Protein AF-A0A4R6PYX7-F1 (afdb_monomer_lite)

pLDDT: mean 83.44, std 16.66, range [39.28, 97.88]

Radius of gyration: 17.01 Å; chains: 1; bounding box: 34×43×55 Å

Sequence (157 aa):
MTEENDKILEQIQEWARALAPEQARFISELARFHPDIQQLVVQHYADFDELLPTLLMGDVSRWITEAVASNRLTPEQLNAFFAYLESEWGDGQNPVSDLLAVSFVENIYDEPAVVAFLGPRLDRYRRQYVGLEAVQPSDVRPAPPALLNLLKRFRRS

Foldseek 3Di:
DDPLLVVLVVVLVVQCVVDDVLLSVLLVVQLVLDVVLVVLQSVCCVVPVHRDLLVSLLVVQVVLLVCQVVVVDPPVSLLVNQVSLVVSCPLCADPSSVSCLNRHLVNCLPPVSSLVSHDPVSVVSSCCVVVVDPQDPSNPHDDPVVVVVVVVVVVVD

Structure (mmCIF, N/CA/C/O backbone):
data_AF-A0A4R6PYX7-F1
#
_entry.id   AF-A0A4R6PYX7-F1
#
loop_
_atom_site.group_PDB
_atom_site.id
_atom_site.type_symbol
_atom_site.label_atom_id
_atom_site.label_alt_id
_atom_site.label_comp_id
_atom_site.label_asym_id
_atom_site.label_entity_id
_atom_site.label_seq_id
_atom_site.pdbx_PDB_ins_code
_atom_site.Cartn_x
_atom_site.Cartn_y
_atom_site.Cartn_z
_atom_site.occupancy
_atom_site.B_iso_or_equiv
_atom_site.auth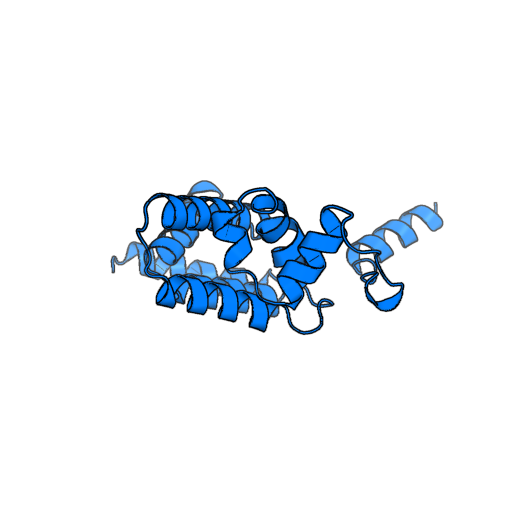_seq_id
_atom_site.auth_comp_id
_atom_site.auth_asym_id
_atom_site.auth_atom_id
_atom_site.pdbx_PDB_model_num
ATOM 1 N N . MET A 1 1 ? -11.539 -19.499 11.272 1.00 53.25 1 MET A N 1
ATOM 2 C CA . MET A 1 1 ? -10.964 -19.759 9.938 1.00 53.25 1 MET A CA 1
ATOM 3 C C . MET A 1 1 ? -11.828 -20.829 9.302 1.00 53.25 1 MET A C 1
ATOM 5 O O . MET A 1 1 ? -12.060 -21.838 9.958 1.00 53.25 1 MET A O 1
ATOM 9 N N . THR A 1 2 ? -12.448 -20.540 8.162 1.00 71.50 2 THR A N 1
ATOM 10 C CA . THR A 1 2 ? -13.346 -21.465 7.452 1.00 71.50 2 THR A CA 1
ATOM 11 C C . THR A 1 2 ? -12.539 -22.317 6.472 1.00 71.50 2 THR A C 1
ATOM 13 O O . THR A 1 2 ? -11.537 -21.852 5.941 1.00 71.50 2 THR A O 1
ATOM 16 N N . GLU A 1 3 ? -12.996 -23.539 6.199 1.00 69.75 3 GLU A N 1
ATOM 17 C CA . GLU A 1 3 ? -12.370 -24.477 5.245 1.00 69.75 3 GLU A CA 1
ATOM 18 C C . GLU A 1 3 ? -12.218 -23.880 3.827 1.00 69.75 3 GLU A C 1
ATOM 20 O O . GLU A 1 3 ? -11.338 -24.252 3.057 1.00 69.75 3 GLU A O 1
ATOM 25 N N . GLU A 1 4 ? -13.065 -22.909 3.490 1.00 65.12 4 GLU A N 1
ATOM 26 C CA . GLU A 1 4 ? -13.017 -22.133 2.250 1.00 65.12 4 GLU A CA 1
ATOM 27 C C . GLU A 1 4 ? -11.854 -21.128 2.221 1.00 65.12 4 GLU A C 1
ATOM 29 O O . GLU A 1 4 ? -11.172 -21.013 1.205 1.00 65.12 4 GLU A O 1
ATOM 34 N N . ASN A 1 5 ? -11.546 -20.478 3.351 1.00 62.09 5 ASN A N 1
ATOM 35 C CA . ASN A 1 5 ? -10.387 -19.587 3.448 1.00 62.09 5 ASN A CA 1
ATOM 36 C C . ASN A 1 5 ? -9.080 -20.368 3.285 1.00 62.09 5 ASN A C 1
ATOM 38 O O . ASN A 1 5 ? -8.143 -19.865 2.673 1.00 62.09 5 ASN A O 1
ATOM 42 N N . ASP A 1 6 ? -9.022 -21.599 3.794 1.00 67.12 6 ASP A N 1
ATOM 43 C CA . ASP A 1 6 ? -7.829 -22.441 3.688 1.00 67.12 6 ASP A CA 1
ATOM 44 C C . ASP A 1 6 ? -7.571 -22.866 2.231 1.00 67.12 6 ASP A C 1
ATOM 46 O O . ASP A 1 6 ? -6.437 -22.784 1.762 1.00 67.12 6 ASP A O 1
ATOM 50 N N . LYS A 1 7 ? -8.624 -23.198 1.469 1.00 68.00 7 LYS A N 1
ATOM 51 C CA . LYS A 1 7 ? -8.522 -23.492 0.025 1.00 68.00 7 LYS A CA 1
ATOM 52 C C . LYS A 1 7 ? -8.064 -22.287 -0.795 1.00 68.00 7 LYS A C 1
ATOM 54 O O . LYS A 1 7 ? -7.238 -22.436 -1.692 1.00 68.00 7 LYS A O 1
ATOM 59 N N . ILE A 1 8 ? -8.565 -21.094 -0.475 1.00 61.94 8 ILE A N 1
ATOM 60 C CA . ILE A 1 8 ? -8.144 -19.853 -1.142 1.00 61.94 8 ILE A CA 1
ATOM 61 C C . ILE A 1 8 ? -6.667 -19.564 -0.838 1.00 61.94 8 ILE A C 1
ATOM 63 O O . ILE A 1 8 ? -5.910 -19.191 -1.731 1.00 61.94 8 ILE A O 1
ATOM 67 N N . LEU A 1 9 ? -6.213 -19.804 0.395 1.00 64.06 9 LEU A N 1
ATOM 68 C CA . LEU A 1 9 ? -4.803 -19.654 0.764 1.00 64.06 9 LEU A CA 1
ATOM 69 C C . LEU A 1 9 ? -3.889 -20.670 0.062 1.00 64.06 9 LEU A C 1
ATOM 71 O O . LEU A 1 9 ? -2.769 -20.315 -0.306 1.00 64.06 9 LEU A O 1
ATOM 75 N N . GLU A 1 10 ? -4.347 -21.903 -0.163 1.00 65.88 10 GLU A N 1
ATOM 76 C CA . GLU A 1 10 ? -3.625 -22.892 -0.975 1.00 65.88 10 GLU A CA 1
ATOM 77 C C . GLU A 1 10 ? -3.527 -22.459 -2.445 1.00 65.88 10 GLU A C 1
ATOM 79 O O . GLU A 1 10 ? -2.444 -22.516 -3.030 1.00 65.88 10 GLU A O 1
ATOM 84 N N . GLN A 1 11 ? -4.609 -21.933 -3.026 1.00 61.72 11 GLN A N 1
ATOM 85 C CA . GLN A 1 11 ? -4.588 -21.383 -4.385 1.00 61.72 11 GLN A CA 1
ATOM 86 C C . GLN A 1 11 ? -3.622 -20.194 -4.491 1.00 61.72 11 GLN A C 1
ATOM 88 O O . GLN A 1 11 ? -2.780 -20.164 -5.389 1.00 61.72 11 GLN A O 1
ATOM 93 N N . ILE A 1 12 ? -3.628 -19.272 -3.523 1.00 60.34 12 ILE A N 1
ATOM 94 C CA . ILE A 1 12 ? -2.670 -18.153 -3.457 1.00 60.34 12 ILE A CA 1
ATOM 95 C C . ILE A 1 12 ? -1.210 -18.651 -3.498 1.00 60.34 12 ILE A C 1
ATOM 97 O O . ILE A 1 12 ? -0.364 -18.027 -4.143 1.00 60.34 12 ILE A O 1
ATOM 101 N N . GLN A 1 13 ? -0.896 -19.796 -2.877 1.00 58.38 13 GLN A N 1
ATOM 102 C CA . GLN A 1 13 ? 0.451 -20.387 -2.909 1.00 58.38 13 GLN A CA 1
ATOM 103 C C . GLN A 1 13 ? 0.835 -20.989 -4.269 1.00 58.38 13 GLN A C 1
ATOM 105 O O . GLN A 1 13 ? 2.017 -20.996 -4.625 1.00 58.38 13 GLN A O 1
ATOM 110 N N . GLU A 1 14 ? -0.121 -21.501 -5.042 1.00 59.91 14 GLU A N 1
ATOM 111 C CA . GLU A 1 14 ? 0.140 -21.965 -6.408 1.00 59.91 14 GLU A CA 1
ATOM 112 C C . GLU A 1 14 ? 0.374 -20.789 -7.362 1.00 59.91 14 GLU A C 1
ATOM 114 O O . GLU A 1 14 ? 1.286 -20.840 -8.189 1.00 59.91 14 GLU A O 1
ATOM 119 N N . TRP A 1 15 ? -0.367 -19.695 -7.181 1.00 59.91 15 TRP A N 1
ATOM 120 C CA . TRP A 1 15 ? -0.286 -18.482 -8.002 1.00 59.91 15 TRP A CA 1
ATOM 121 C C . TRP A 1 15 ? 0.901 -17.576 -7.678 1.00 59.91 15 TRP A C 1
ATOM 123 O O . TRP A 1 15 ? 1.450 -16.936 -8.575 1.00 59.91 15 TRP A O 1
ATOM 133 N N . ALA A 1 16 ? 1.394 -17.606 -6.440 1.00 54.31 16 ALA A N 1
ATOM 134 C CA . ALA A 1 16 ? 2.697 -17.060 -6.062 1.00 54.31 16 ALA A CA 1
ATOM 135 C C . ALA A 1 16 ? 3.836 -17.477 -7.020 1.00 54.31 16 ALA A C 1
ATOM 137 O O . ALA A 1 16 ? 4.839 -16.778 -7.138 1.00 54.31 16 ALA A O 1
ATOM 138 N N . ARG A 1 17 ? 3.682 -18.603 -7.730 1.00 55.03 17 ARG A N 1
ATOM 139 C CA . ARG A 1 17 ? 4.647 -19.098 -8.721 1.00 55.03 17 ARG A CA 1
ATOM 140 C C . ARG A 1 17 ? 4.599 -18.358 -10.066 1.00 55.03 17 ARG A C 1
ATOM 142 O O . ARG A 1 17 ? 5.567 -18.454 -10.814 1.00 55.03 17 ARG A O 1
ATOM 149 N N . ALA A 1 18 ? 3.496 -17.676 -10.390 1.00 60.44 18 ALA A N 1
ATOM 150 C CA . ALA A 1 18 ? 3.322 -16.885 -11.615 1.00 60.44 18 ALA A CA 1
ATOM 151 C C . ALA A 1 18 ? 3.778 -15.423 -11.449 1.00 60.44 18 ALA A C 1
ATOM 153 O O . ALA A 1 18 ? 4.154 -14.772 -12.425 1.00 60.44 18 ALA A O 1
ATOM 154 N N . LEU A 1 19 ? 3.778 -14.923 -10.212 1.00 63.53 19 LEU A N 1
ATOM 155 C CA . LEU A 1 19 ? 4.393 -13.649 -9.851 1.00 63.53 19 LEU A CA 1
ATOM 156 C C . LEU A 1 19 ? 5.921 -13.765 -9.816 1.00 63.53 19 LEU A C 1
ATOM 158 O O . LEU A 1 19 ? 6.484 -14.853 -9.673 1.00 63.53 19 LEU A O 1
ATOM 162 N N . ALA A 1 20 ? 6.605 -12.618 -9.867 1.00 73.69 20 ALA A N 1
ATOM 163 C CA . ALA A 1 20 ? 7.983 -12.574 -9.393 1.00 73.69 20 ALA A CA 1
ATOM 164 C C . ALA A 1 20 ? 8.006 -13.096 -7.936 1.00 73.69 20 ALA A C 1
ATOM 166 O O . ALA A 1 20 ? 7.164 -12.657 -7.141 1.00 73.69 20 ALA A O 1
ATOM 167 N N . PRO A 1 21 ? 8.918 -14.017 -7.561 1.00 81.56 21 PRO A N 1
ATOM 168 C CA . PRO A 1 21 ? 8.950 -14.615 -6.222 1.00 81.56 21 PRO A CA 1
ATOM 169 C C . PRO A 1 21 ? 8.913 -13.586 -5.083 1.00 81.56 21 PRO A C 1
ATOM 171 O O . PRO A 1 21 ? 8.329 -13.826 -4.026 1.00 81.56 21 PRO A O 1
ATOM 174 N N . GLU A 1 22 ? 9.495 -12.411 -5.311 1.00 86.31 22 GLU A N 1
ATOM 175 C CA . GLU A 1 22 ? 9.511 -11.290 -4.381 1.00 86.31 22 GLU A CA 1
ATOM 176 C C . GLU A 1 22 ? 8.115 -10.690 -4.157 1.00 86.31 22 GLU A C 1
ATOM 178 O O . GLU A 1 22 ? 7.750 -10.435 -3.012 1.00 86.31 22 GLU A O 1
ATOM 183 N N . GLN A 1 23 ? 7.313 -10.516 -5.216 1.00 87.38 23 GLN A N 1
ATOM 184 C CA . GLN A 1 23 ? 5.941 -9.992 -5.122 1.00 87.38 23 GLN A CA 1
ATOM 185 C C . GLN A 1 23 ? 5.004 -10.987 -4.442 1.00 87.38 23 GLN A C 1
ATOM 187 O O . GLN A 1 23 ? 4.188 -10.601 -3.609 1.00 87.38 23 GLN A O 1
ATOM 192 N N . ALA A 1 24 ? 5.154 -12.275 -4.745 1.00 86.81 24 ALA A N 1
ATOM 193 C CA . ALA A 1 24 ? 4.403 -13.327 -4.079 1.00 86.81 24 ALA A CA 1
ATOM 194 C C . ALA A 1 24 ? 4.674 -13.381 -2.569 1.00 86.81 24 ALA A C 1
ATOM 196 O O . ALA A 1 24 ? 3.738 -13.448 -1.764 1.00 86.81 24 ALA A O 1
ATOM 197 N N . ARG A 1 25 ? 5.958 -13.324 -2.182 1.00 90.69 25 ARG A N 1
ATOM 198 C CA . ARG A 1 25 ? 6.364 -13.238 -0.775 1.00 90.69 25 ARG A CA 1
ATOM 199 C C . ARG A 1 25 ? 5.773 -11.988 -0.131 1.00 90.69 25 ARG A C 1
ATOM 201 O O . ARG A 1 25 ? 5.172 -12.099 0.930 1.00 90.69 25 ARG A O 1
ATOM 208 N N . PHE A 1 26 ? 5.912 -10.836 -0.783 1.00 93.69 26 PHE A N 1
ATOM 209 C CA . PHE A 1 26 ? 5.390 -9.566 -0.290 1.00 93.69 26 PHE A CA 1
ATOM 210 C C . PHE A 1 26 ? 3.883 -9.632 -0.010 1.00 93.69 26 PHE A C 1
ATOM 212 O O . PHE A 1 26 ? 3.469 -9.341 1.105 1.00 93.69 26 PHE A O 1
ATOM 219 N N . ILE A 1 27 ? 3.063 -10.094 -0.960 1.00 92.12 27 ILE A N 1
ATOM 220 C CA . ILE A 1 27 ? 1.605 -10.171 -0.759 1.00 92.12 27 ILE A CA 1
ATOM 221 C C . ILE A 1 27 ? 1.242 -11.171 0.348 1.00 92.12 27 ILE A C 1
ATOM 223 O O . ILE A 1 27 ? 0.354 -10.903 1.157 1.00 92.12 27 ILE A O 1
ATOM 227 N N . SER A 1 28 ? 1.945 -12.303 0.425 1.00 90.00 28 SER A N 1
ATOM 228 C CA . SER A 1 28 ? 1.709 -13.306 1.472 1.00 90.00 28 SER A CA 1
ATOM 229 C C . SER A 1 28 ? 1.999 -12.761 2.873 1.00 90.00 28 SER A C 1
ATOM 231 O O . SER A 1 28 ? 1.242 -13.013 3.808 1.00 90.00 28 SER A O 1
ATOM 233 N N . GLU A 1 29 ? 3.090 -12.012 3.030 1.00 93.00 29 GLU A N 1
ATOM 234 C CA . GLU A 1 29 ? 3.452 -11.363 4.293 1.00 93.00 29 GLU A CA 1
ATOM 235 C C . GLU A 1 29 ? 2.522 -10.182 4.611 1.00 93.00 29 GLU A C 1
ATOM 237 O O . GLU A 1 29 ? 2.091 -10.027 5.753 1.00 93.00 29 GLU A O 1
ATOM 242 N N . LEU A 1 30 ? 2.111 -9.415 3.598 1.00 92.25 30 LEU A N 1
ATOM 243 C CA . LEU A 1 30 ? 1.125 -8.344 3.734 1.00 92.25 30 LEU A CA 1
ATOM 244 C C . LEU A 1 30 ? -0.222 -8.881 4.247 1.00 92.25 30 LEU A C 1
ATOM 246 O O . LEU A 1 30 ? -0.800 -8.313 5.170 1.00 92.25 30 LEU A O 1
ATOM 250 N N . ALA A 1 31 ? -0.687 -10.022 3.728 1.00 92.50 31 ALA A N 1
ATOM 251 C CA . ALA A 1 31 ? -1.900 -10.690 4.202 1.00 92.50 31 ALA A CA 1
ATOM 252 C C . ALA A 1 31 ? -1.805 -11.120 5.677 1.00 92.50 31 ALA A C 1
ATOM 254 O O . ALA A 1 31 ? -2.803 -11.116 6.391 1.00 92.50 31 ALA A O 1
ATOM 255 N N . ARG A 1 32 ? -0.606 -11.473 6.156 1.00 91.50 32 ARG A N 1
ATOM 256 C CA . ARG A 1 32 ? -0.366 -11.850 7.560 1.00 91.50 32 ARG A CA 1
ATOM 257 C C . ARG A 1 32 ? -0.300 -1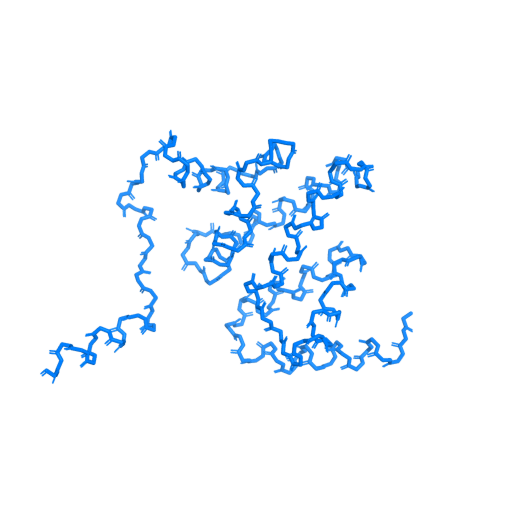0.652 8.502 1.00 91.50 32 ARG A C 1
ATOM 259 O O . ARG A 1 32 ? -0.366 -10.844 9.713 1.00 91.50 32 ARG A O 1
ATOM 266 N N . PHE A 1 33 ? -0.179 -9.439 7.968 1.00 89.00 33 PHE A N 1
ATOM 267 C CA . PHE A 1 33 ? -0.020 -8.234 8.770 1.00 89.00 33 PHE A CA 1
ATOM 268 C C . PHE A 1 33 ? -1.279 -7.901 9.588 1.00 89.00 33 PHE A C 1
ATOM 270 O O . PHE A 1 33 ? -1.180 -7.552 10.764 1.00 89.00 33 PHE A O 1
ATOM 277 N N . HIS A 1 34 ? -2.468 -8.007 8.982 1.00 91.62 34 HIS A N 1
ATOM 278 C CA . HIS A 1 34 ? -3.737 -7.691 9.643 1.00 91.62 34 HIS A CA 1
ATOM 279 C C . HIS A 1 34 ? -4.893 -8.545 9.088 1.00 91.62 34 HIS A C 1
ATOM 281 O O . HIS A 1 34 ? -4.965 -8.717 7.869 1.00 91.62 34 HIS A O 1
ATOM 287 N N . PRO A 1 35 ? -5.842 -9.017 9.926 1.00 92.88 35 PRO A N 1
ATOM 288 C CA . PRO A 1 35 ? -6.979 -9.828 9.474 1.00 92.88 35 PRO A CA 1
ATOM 289 C C . PRO A 1 35 ? -7.794 -9.192 8.342 1.00 92.88 35 PRO A C 1
ATOM 291 O O . PRO A 1 35 ? -8.153 -9.868 7.385 1.00 92.88 35 PRO A O 1
ATOM 294 N N . ASP A 1 36 ? -8.034 -7.882 8.407 1.00 93.94 36 ASP A N 1
ATOM 295 C CA . ASP A 1 36 ? -8.757 -7.179 7.340 1.00 93.94 36 ASP A CA 1
ATOM 296 C C . ASP A 1 36 ? -8.002 -7.214 6.003 1.00 93.94 36 ASP A C 1
ATOM 298 O O . ASP A 1 36 ? -8.628 -7.341 4.958 1.00 93.94 36 ASP A O 1
ATOM 302 N N . ILE A 1 37 ? -6.664 -7.157 6.014 1.00 94.50 37 ILE A N 1
ATOM 303 C CA . ILE A 1 37 ? -5.867 -7.278 4.785 1.00 94.50 37 ILE A CA 1
ATOM 304 C C . ILE A 1 37 ? -5.957 -8.705 4.247 1.00 94.50 37 ILE A C 1
ATOM 306 O O . ILE A 1 37 ? -6.129 -8.897 3.047 1.00 94.50 37 ILE A O 1
ATOM 310 N N . GLN A 1 38 ? -5.890 -9.710 5.123 1.00 94.38 38 GLN A N 1
ATOM 311 C CA . GLN A 1 38 ? -6.116 -11.098 4.724 1.00 94.38 38 GLN A CA 1
ATOM 312 C C . GLN A 1 38 ? -7.470 -11.252 4.022 1.00 94.38 38 GLN A C 1
ATOM 314 O O . GLN A 1 38 ? -7.557 -11.889 2.974 1.00 94.38 38 GLN A O 1
ATOM 319 N N . GLN A 1 39 ? -8.517 -10.640 4.578 1.00 94.19 39 GLN A N 1
ATOM 320 C CA . GLN A 1 39 ? -9.846 -10.660 3.985 1.00 94.19 39 GLN A CA 1
ATOM 321 C C . GLN A 1 39 ? -9.888 -9.932 2.636 1.00 94.19 39 GLN A C 1
ATOM 323 O O . GLN A 1 39 ? -10.504 -10.457 1.713 1.00 94.19 39 GLN A O 1
ATOM 328 N N . LEU A 1 40 ? -9.205 -8.791 2.492 1.00 94.62 40 LEU A N 1
ATOM 329 C CA . LEU A 1 40 ? -9.082 -8.099 1.205 1.00 94.62 40 LEU A CA 1
ATOM 330 C C . LEU A 1 40 ? -8.431 -8.989 0.148 1.00 94.62 40 LEU A C 1
ATOM 332 O O . LEU A 1 40 ? -8.943 -9.077 -0.957 1.00 94.62 40 LEU A O 1
ATOM 336 N N . VAL A 1 41 ? -7.350 -9.697 0.485 1.00 92.19 41 VAL A N 1
ATOM 337 C CA . VAL A 1 41 ? -6.675 -10.614 -0.449 1.00 92.19 41 VAL A CA 1
ATOM 338 C C . VAL A 1 41 ? -7.608 -11.744 -0.895 1.00 92.19 41 VAL A C 1
ATOM 340 O O . VAL A 1 41 ? -7.660 -12.069 -2.079 1.00 92.19 41 VAL A O 1
ATOM 343 N N . VAL A 1 42 ? -8.369 -12.321 0.039 1.00 91.69 42 VAL A N 1
ATOM 344 C CA . VAL A 1 42 ? -9.347 -13.381 -0.255 1.00 91.69 42 VAL A CA 1
ATOM 345 C C . VAL A 1 42 ? -10.474 -12.859 -1.150 1.00 91.69 42 VAL A C 1
ATOM 347 O O . VAL A 1 42 ? -10.792 -13.490 -2.155 1.00 91.69 42 VAL A O 1
ATOM 350 N N . GLN A 1 43 ? -11.061 -11.709 -0.813 1.00 92.69 43 GLN A N 1
ATOM 351 C CA . GLN A 1 43 ? -12.137 -11.094 -1.597 1.00 92.69 43 GLN A CA 1
ATOM 352 C C . GLN A 1 43 ? -11.665 -10.714 -2.997 1.00 92.69 43 GLN A C 1
ATOM 354 O O . GLN A 1 43 ? -12.321 -11.050 -3.974 1.00 92.69 43 GLN A O 1
ATOM 359 N N . HIS A 1 44 ? -10.486 -10.103 -3.095 1.00 91.06 44 HIS A N 1
ATOM 360 C CA . HIS A 1 44 ? -9.871 -9.744 -4.362 1.00 91.06 44 HIS A CA 1
ATOM 361 C C . HIS A 1 44 ? -9.734 -10.961 -5.281 1.00 91.06 44 HIS A C 1
ATOM 363 O O . HIS A 1 44 ? -10.115 -10.915 -6.446 1.00 91.06 44 HIS A O 1
ATOM 369 N N . TYR A 1 45 ? -9.240 -12.079 -4.747 1.00 87.25 45 TYR A N 1
ATOM 370 C CA . TYR A 1 45 ? -9.138 -13.308 -5.523 1.00 87.25 45 TYR A CA 1
ATOM 371 C C . TYR A 1 45 ? -10.511 -13.827 -5.969 1.00 87.25 45 TYR A C 1
ATOM 373 O O . TYR A 1 45 ? -10.678 -14.193 -7.127 1.00 87.25 45 TYR A O 1
ATOM 381 N N . ALA A 1 46 ? -11.506 -13.821 -5.079 1.00 87.88 46 ALA A N 1
ATOM 382 C CA . ALA A 1 46 ? -12.859 -14.261 -5.413 1.00 87.88 46 ALA A CA 1
ATOM 383 C C . ALA A 1 46 ? -13.519 -13.397 -6.507 1.00 87.88 46 ALA A C 1
ATOM 385 O O . ALA A 1 46 ? -14.256 -13.926 -7.337 1.00 87.88 46 ALA A O 1
ATOM 386 N N . ASP A 1 47 ? -13.242 -12.090 -6.523 1.00 88.62 47 ASP A N 1
ATOM 387 C CA . ASP A 1 47 ? -13.832 -11.143 -7.473 1.00 88.62 47 ASP A CA 1
ATOM 388 C C . ASP A 1 47 ? -13.205 -11.230 -8.873 1.00 88.62 47 ASP A C 1
ATOM 390 O O . ASP A 1 47 ? -13.899 -11.038 -9.876 1.00 88.62 47 ASP A O 1
ATOM 394 N N . PHE A 1 48 ? -11.902 -11.511 -8.955 1.00 83.38 48 PHE A N 1
ATOM 395 C CA . PHE A 1 48 ? -11.154 -11.500 -10.217 1.00 83.38 48 PHE A CA 1
ATOM 396 C C . PHE A 1 48 ? -10.776 -12.893 -10.740 1.00 83.38 48 PHE A C 1
ATOM 398 O O . PHE A 1 48 ? -10.304 -12.988 -11.871 1.00 83.38 48 PHE A O 1
ATOM 405 N N . ASP A 1 49 ? -10.969 -13.954 -9.945 1.00 82.88 49 ASP A N 1
ATOM 406 C CA . ASP A 1 49 ? -10.469 -15.325 -10.190 1.00 82.88 49 ASP A CA 1
ATOM 407 C C . ASP A 1 49 ? -8.934 -15.388 -10.390 1.00 82.88 49 ASP A C 1
ATOM 409 O O . ASP A 1 49 ? -8.356 -16.381 -10.834 1.00 82.88 49 ASP A O 1
ATOM 413 N N . GLU A 1 50 ? -8.250 -14.294 -10.050 1.00 79.94 50 GLU A N 1
ATOM 414 C CA . GLU A 1 50 ? -6.816 -14.078 -10.170 1.00 79.94 50 GLU A CA 1
ATOM 415 C C . GLU A 1 50 ? -6.382 -13.039 -9.127 1.00 79.94 50 GLU A C 1
ATOM 417 O O . GLU A 1 50 ? -7.130 -12.137 -8.749 1.00 79.94 50 GLU A O 1
ATOM 422 N N . LEU A 1 51 ? -5.142 -13.146 -8.654 1.00 82.75 51 LEU A N 1
ATOM 423 C CA . LEU A 1 51 ? -4.542 -12.132 -7.799 1.00 82.75 51 LEU A CA 1
ATOM 424 C C . LEU A 1 51 ? -3.874 -11.065 -8.671 1.00 82.75 51 LEU A C 1
ATOM 426 O O . LEU A 1 51 ? -2.823 -11.330 -9.251 1.00 82.75 51 LEU A O 1
ATOM 430 N N . LEU A 1 52 ? -4.444 -9.859 -8.733 1.00 88.06 52 LEU A N 1
ATOM 431 C CA . LEU A 1 52 ? -3.918 -8.747 -9.529 1.00 88.06 52 LEU A CA 1
ATOM 432 C C . LEU A 1 52 ? -3.204 -7.740 -8.607 1.00 88.06 52 LEU A C 1
ATOM 434 O O . LEU A 1 52 ? -3.859 -6.857 -8.051 1.00 88.06 52 LEU A O 1
ATOM 438 N N . PRO A 1 53 ? -1.862 -7.808 -8.434 1.00 88.88 53 PRO A N 1
ATOM 439 C CA . PRO A 1 53 ? -1.165 -7.084 -7.365 1.00 88.88 53 PRO A CA 1
ATOM 440 C C . PRO A 1 53 ? -1.392 -5.576 -7.388 1.00 88.88 53 PRO A C 1
ATOM 442 O O . PRO A 1 53 ? -1.595 -4.963 -6.347 1.00 88.88 53 PRO A O 1
ATOM 445 N N . THR A 1 54 ? -1.384 -4.971 -8.576 1.00 87.94 54 THR A N 1
ATOM 446 C CA . THR A 1 54 ? -1.623 -3.533 -8.744 1.00 87.94 54 THR A CA 1
ATOM 447 C C . THR A 1 54 ? -3.011 -3.122 -8.260 1.00 87.94 54 THR A C 1
ATOM 449 O O . THR A 1 54 ? -3.143 -2.104 -7.586 1.00 87.94 54 THR A O 1
ATOM 452 N N . LEU A 1 55 ? -4.040 -3.918 -8.561 1.00 91.06 55 LEU A N 1
ATOM 453 C CA . LEU A 1 55 ? -5.403 -3.631 -8.119 1.00 91.06 55 LEU A CA 1
ATOM 454 C C . LEU A 1 55 ? -5.559 -3.895 -6.617 1.00 91.06 55 LEU A C 1
ATOM 456 O O . LEU A 1 55 ? -6.109 -3.053 -5.913 1.00 91.06 55 LEU A O 1
ATOM 460 N N . LEU A 1 56 ? -4.986 -4.995 -6.119 1.00 94.31 56 LEU A N 1
ATOM 461 C CA . LEU A 1 56 ? -4.961 -5.313 -4.692 1.00 94.31 56 LEU A CA 1
ATOM 462 C C . LEU A 1 56 ? -4.302 -4.195 -3.877 1.00 94.31 56 LEU A C 1
ATOM 464 O O . LEU A 1 56 ? -4.802 -3.820 -2.821 1.00 94.31 56 LEU A O 1
ATOM 468 N N . MET A 1 57 ? -3.189 -3.632 -4.348 1.00 95.00 57 MET A N 1
ATOM 469 C CA . MET A 1 57 ? -2.552 -2.519 -3.644 1.00 95.00 57 MET A CA 1
ATOM 470 C C . MET A 1 57 ? -3.429 -1.264 -3.630 1.00 95.00 57 MET A C 1
ATOM 472 O O . MET A 1 57 ? -3.406 -0.539 -2.640 1.00 95.00 57 MET A O 1
ATOM 476 N N . GLY A 1 58 ? -4.269 -1.056 -4.649 1.00 93.75 58 GLY A N 1
ATOM 477 C CA . GLY A 1 58 ? -5.329 -0.048 -4.610 1.00 93.75 58 GLY A CA 1
ATOM 478 C C . GLY A 1 58 ? -6.366 -0.318 -3.511 1.00 93.75 58 GLY A C 1
ATOM 479 O O . GLY A 1 58 ? -6.770 0.607 -2.805 1.00 93.75 58 GLY A O 1
ATOM 480 N N . ASP A 1 59 ? -6.758 -1.579 -3.303 1.00 95.62 59 ASP A N 1
ATOM 481 C CA . ASP A 1 59 ? -7.636 -1.976 -2.190 1.00 95.62 59 ASP A CA 1
ATOM 482 C C . ASP A 1 59 ? -6.982 -1.705 -0.832 1.00 95.62 59 ASP A C 1
ATOM 484 O O . ASP A 1 59 ? -7.605 -1.124 0.059 1.00 95.62 59 ASP A O 1
ATOM 488 N N . VAL A 1 60 ? -5.699 -2.047 -0.696 1.00 97.25 60 VAL A N 1
ATOM 489 C CA . VAL A 1 60 ? -4.906 -1.794 0.514 1.00 97.25 60 VAL A CA 1
ATOM 490 C C . VAL A 1 60 ? -4.756 -0.292 0.780 1.00 97.25 60 VAL A C 1
ATOM 492 O O . VAL A 1 60 ? -4.916 0.132 1.926 1.00 97.25 60 VAL A O 1
ATOM 495 N N . SER A 1 61 ? -4.508 0.528 -0.248 1.00 97.50 61 SER A N 1
ATOM 496 C CA . SER A 1 61 ? -4.466 1.993 -0.136 1.00 97.50 61 SER A CA 1
ATOM 497 C C . SER A 1 61 ? -5.790 2.562 0.372 1.00 97.50 61 SER A C 1
ATOM 499 O O . SER A 1 61 ? -5.801 3.369 1.298 1.00 97.50 61 SER A O 1
ATOM 501 N N . ARG A 1 62 ? -6.925 2.110 -0.172 1.00 96.94 62 ARG A N 1
ATOM 502 C CA . ARG A 1 62 ? -8.246 2.550 0.304 1.00 96.94 62 ARG A CA 1
ATOM 503 C C . ARG A 1 62 ? -8.489 2.141 1.752 1.00 96.94 62 ARG A C 1
ATOM 505 O O . ARG A 1 62 ? -8.918 2.961 2.562 1.00 96.94 62 ARG A O 1
ATOM 512 N N . TRP A 1 63 ? -8.161 0.897 2.090 1.00 97.25 63 TRP A N 1
ATOM 513 C CA . TRP A 1 63 ? -8.310 0.373 3.443 1.00 97.25 63 TRP A CA 1
ATOM 514 C C . TRP A 1 63 ? -7.476 1.142 4.472 1.00 97.25 63 TRP A C 1
ATOM 516 O O . TRP A 1 63 ? -7.994 1.445 5.551 1.00 97.25 63 TRP A O 1
ATOM 526 N N . ILE A 1 64 ? -6.217 1.482 4.165 1.00 97.81 64 ILE A N 1
ATOM 527 C CA . ILE A 1 64 ? -5.363 2.218 5.107 1.00 97.81 64 ILE A CA 1
ATOM 528 C C . ILE A 1 64 ? -5.842 3.662 5.274 1.00 97.81 64 ILE A C 1
ATOM 530 O O . ILE A 1 64 ? -5.889 4.151 6.402 1.00 97.81 64 ILE A O 1
ATOM 534 N N . THR A 1 65 ? -6.283 4.320 4.197 1.00 97.69 65 THR A N 1
ATOM 535 C CA . THR A 1 65 ? -6.867 5.666 4.267 1.00 97.69 65 THR A CA 1
ATOM 536 C C . THR A 1 65 ? -8.106 5.679 5.157 1.00 97.69 65 THR A C 1
ATOM 538 O O . T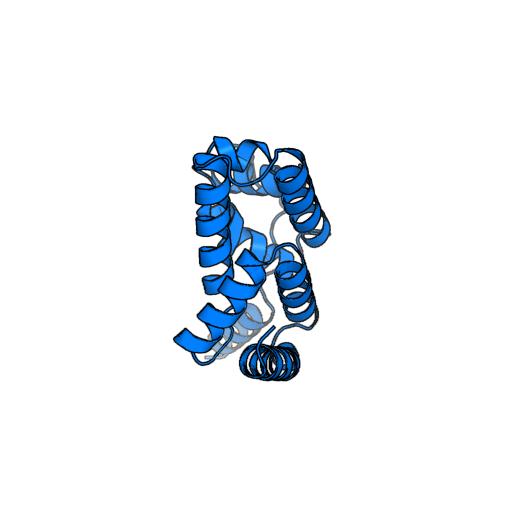HR A 1 65 ? -8.213 6.507 6.063 1.00 97.69 65 THR A O 1
ATOM 541 N N . GLU A 1 66 ? -9.005 4.707 4.989 1.00 97.44 66 GLU A N 1
ATOM 542 C CA . GLU A 1 66 ? -10.178 4.563 5.853 1.00 97.44 66 GLU A CA 1
ATOM 543 C C . GLU A 1 66 ? -9.790 4.233 7.303 1.00 97.44 66 GLU A C 1
ATOM 545 O O . GLU A 1 66 ? -10.366 4.783 8.244 1.00 97.44 66 GLU A O 1
ATOM 550 N N . ALA A 1 67 ? -8.797 3.360 7.511 1.00 96.69 67 ALA A N 1
ATOM 551 C CA . ALA A 1 67 ? -8.311 3.009 8.844 1.00 96.69 67 ALA A CA 1
ATOM 552 C C . ALA A 1 67 ? -7.780 4.227 9.612 1.00 96.69 67 ALA A C 1
ATOM 554 O O . ALA A 1 67 ? -8.074 4.371 10.801 1.00 96.69 67 ALA A O 1
ATOM 555 N N . VAL A 1 68 ? -7.036 5.101 8.928 1.00 97.25 68 VAL A N 1
ATOM 556 C CA . VAL A 1 68 ? -6.520 6.355 9.486 1.00 97.25 68 VAL A CA 1
ATOM 557 C C . VAL A 1 68 ? -7.667 7.326 9.764 1.00 97.25 68 VAL A C 1
ATOM 559 O O . VAL A 1 68 ? -7.780 7.826 10.880 1.00 97.25 68 VAL A O 1
ATOM 562 N N . ALA A 1 69 ? -8.563 7.551 8.798 1.00 96.88 69 ALA A N 1
ATOM 563 C CA . ALA A 1 69 ? -9.674 8.495 8.946 1.00 96.88 69 ALA A CA 1
ATOM 564 C C . ALA A 1 69 ? -10.636 8.127 10.092 1.00 96.88 69 ALA A C 1
ATOM 566 O O . ALA A 1 69 ? -11.177 9.005 10.765 1.00 96.88 69 ALA A O 1
ATOM 567 N N . SER A 1 70 ? -10.835 6.829 10.332 1.00 96.88 70 SER A N 1
ATOM 568 C CA . SER A 1 70 ? -11.721 6.305 11.379 1.00 96.88 70 SER A CA 1
ATOM 569 C C . SER A 1 70 ? -11.030 6.041 12.723 1.00 96.88 70 SER A C 1
ATOM 571 O O . SER A 1 70 ? -11.705 5.647 13.673 1.00 96.88 70 SER A O 1
ATOM 573 N N . ASN A 1 71 ? -9.709 6.246 12.830 1.00 95.56 71 ASN A N 1
ATOM 574 C CA . ASN A 1 71 ? -8.890 5.818 13.976 1.00 95.56 71 ASN A CA 1
ATOM 575 C C . ASN A 1 71 ? -9.083 4.331 14.339 1.00 95.56 71 ASN A C 1
ATOM 577 O O . ASN A 1 71 ? -9.052 3.954 15.512 1.00 95.56 71 ASN A O 1
ATOM 581 N N . ARG A 1 72 ? -9.312 3.475 13.336 1.00 96.06 72 ARG A N 1
ATOM 582 C CA . ARG A 1 72 ? -9.520 2.030 13.528 1.00 96.06 72 ARG A CA 1
ATOM 583 C C . ARG A 1 72 ? -8.237 1.304 13.934 1.00 96.06 72 ARG A C 1
ATOM 585 O O . ARG A 1 72 ? -8.308 0.298 14.632 1.00 96.06 72 ARG A O 1
ATOM 592 N N . LEU A 1 73 ? -7.086 1.806 13.492 1.00 95.69 73 LEU A N 1
ATOM 593 C CA . LEU A 1 73 ? -5.766 1.300 13.865 1.00 95.69 73 LEU A CA 1
ATOM 594 C C . LEU A 1 73 ? -5.078 2.278 14.814 1.00 95.69 73 LEU A C 1
ATOM 596 O O . LEU A 1 73 ? -5.201 3.494 14.657 1.00 95.69 73 LEU A O 1
ATOM 600 N N . THR A 1 74 ? -4.323 1.755 15.780 1.00 96.06 74 THR A N 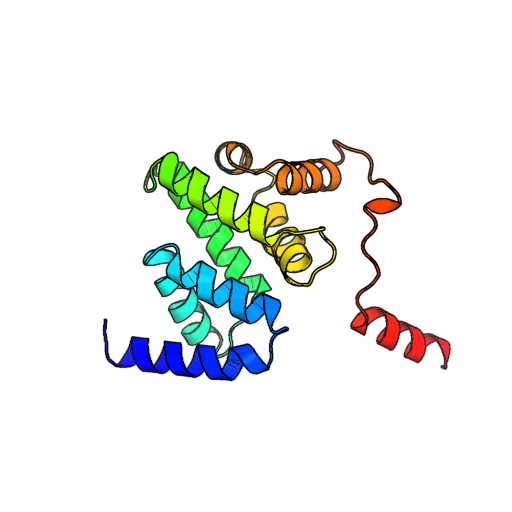1
ATOM 601 C CA . THR A 1 74 ? -3.502 2.601 16.653 1.00 96.06 74 THR A CA 1
ATOM 602 C C . THR A 1 74 ? -2.299 3.168 15.889 1.00 96.06 74 THR A C 1
ATOM 604 O O . THR A 1 74 ? -1.854 2.570 14.901 1.00 96.06 74 THR A O 1
ATOM 607 N N . PRO A 1 75 ? -1.702 4.284 16.350 1.00 95.62 75 PRO A N 1
ATOM 608 C CA . PRO A 1 75 ? -0.466 4.803 15.768 1.00 95.62 75 PRO A CA 1
ATOM 609 C C . PRO A 1 75 ? 0.657 3.761 15.702 1.00 95.62 75 PRO A C 1
ATOM 611 O O . PRO A 1 75 ? 1.424 3.749 14.746 1.00 95.62 75 PRO A O 1
ATOM 614 N N . GLU A 1 76 ? 0.758 2.856 16.675 1.00 96.38 76 GLU A N 1
ATOM 615 C CA . GLU A 1 76 ? 1.752 1.777 16.684 1.00 96.38 76 GLU A CA 1
ATOM 616 C C . GLU A 1 76 ? 1.509 0.766 15.558 1.00 96.38 76 GLU A C 1
ATOM 618 O O . GLU A 1 76 ? 2.459 0.359 14.892 1.00 96.38 76 GLU A O 1
ATOM 623 N N . GLN A 1 77 ? 0.249 0.393 15.308 1.00 96.06 77 GLN A N 1
ATOM 624 C CA . GLN A 1 77 ? -0.111 -0.504 14.206 1.00 96.06 77 GLN A CA 1
ATOM 625 C C . GLN A 1 77 ? 0.163 0.144 12.846 1.00 96.06 77 GLN A C 1
ATOM 627 O O . GLN A 1 77 ? 0.711 -0.506 11.956 1.00 96.06 77 GLN A O 1
ATOM 632 N N . LEU A 1 78 ? -0.160 1.433 12.701 1.00 97.00 78 LEU A N 1
ATOM 633 C CA . LEU A 1 78 ? 0.143 2.208 11.497 1.00 97.00 78 LEU A CA 1
ATOM 634 C C . LEU A 1 78 ? 1.657 2.294 11.275 1.00 97.00 78 LEU A C 1
ATOM 636 O O . LEU A 1 78 ? 2.146 1.937 10.208 1.00 97.00 78 LEU A O 1
ATOM 640 N N . ASN A 1 79 ? 2.42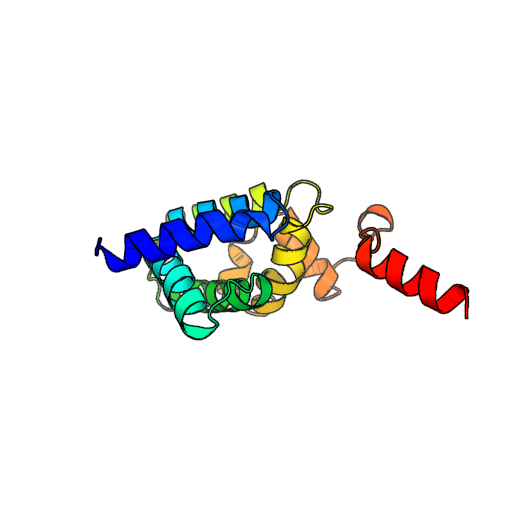3 2.667 12.300 1.00 97.06 79 ASN A N 1
ATOM 641 C CA . ASN A 1 79 ? 3.881 2.722 12.211 1.00 97.06 79 ASN A CA 1
ATOM 642 C C . ASN A 1 79 ? 4.488 1.363 11.837 1.00 97.06 79 ASN A C 1
ATOM 644 O O . ASN A 1 79 ? 5.390 1.314 11.006 1.00 97.06 79 ASN A O 1
ATOM 648 N N . ALA A 1 80 ? 3.989 0.259 12.398 1.00 97.00 80 ALA A N 1
ATOM 649 C CA . ALA A 1 80 ? 4.447 -1.081 12.035 1.00 97.00 80 ALA A CA 1
ATOM 650 C C . ALA A 1 80 ? 4.139 -1.423 10.567 1.00 97.00 80 ALA A C 1
ATOM 652 O O . ALA A 1 80 ? 4.986 -1.997 9.882 1.00 97.00 80 ALA A O 1
ATOM 653 N N . PHE A 1 81 ? 2.963 -1.030 10.071 1.00 97.31 81 PHE A N 1
ATOM 654 C CA . PHE A 1 81 ? 2.554 -1.252 8.684 1.00 97.31 81 PHE A CA 1
ATOM 655 C C . PHE A 1 81 ? 3.468 -0.500 7.719 1.00 97.31 81 PHE A C 1
ATOM 657 O O . PHE A 1 81 ? 4.066 -1.093 6.822 1.00 97.31 81 PHE A O 1
ATOM 664 N N . PHE A 1 82 ? 3.645 0.801 7.941 1.00 97.88 82 PHE A N 1
ATOM 665 C CA . PHE A 1 82 ? 4.487 1.623 7.079 1.00 97.88 82 PHE A CA 1
ATOM 666 C C . PHE A 1 82 ? 5.972 1.275 7.200 1.00 97.88 82 PHE A C 1
ATOM 668 O O . PHE A 1 82 ? 6.679 1.317 6.196 1.00 97.88 82 PHE A O 1
ATOM 675 N N . ALA A 1 83 ? 6.448 0.856 8.377 1.00 97.38 83 ALA A N 1
ATOM 676 C CA . ALA A 1 83 ? 7.807 0.341 8.538 1.00 97.38 83 ALA A CA 1
ATOM 677 C C . ALA A 1 83 ? 8.032 -0.949 7.736 1.00 97.38 83 ALA A C 1
ATOM 679 O O . ALA A 1 83 ? 9.104 -1.129 7.154 1.00 97.38 83 ALA A O 1
ATOM 680 N N . TYR A 1 84 ? 7.026 -1.825 7.666 1.00 97.38 84 TYR A N 1
ATOM 681 C CA . TYR A 1 84 ? 7.080 -3.012 6.823 1.00 97.38 84 TYR A CA 1
ATOM 682 C C . TYR A 1 84 ? 7.179 -2.631 5.339 1.00 97.38 84 TYR A C 1
ATOM 684 O O . TYR A 1 84 ? 8.134 -3.045 4.682 1.00 97.38 84 TYR A O 1
ATOM 692 N N . LEU A 1 85 ? 6.293 -1.763 4.833 1.00 97.75 85 LEU A N 1
ATOM 693 C CA . LEU A 1 85 ? 6.352 -1.293 3.439 1.00 97.75 85 LEU A CA 1
ATOM 694 C C . LEU A 1 85 ? 7.688 -0.613 3.108 1.00 97.75 85 LEU A C 1
ATOM 696 O O . LEU A 1 85 ? 8.285 -0.860 2.062 1.00 97.75 85 LEU A O 1
ATOM 700 N N . GLU A 1 86 ? 8.184 0.219 4.023 1.00 97.50 86 GLU A N 1
ATOM 701 C CA . GLU A 1 86 ? 9.485 0.869 3.905 1.00 97.50 86 GLU A CA 1
ATOM 702 C C . GLU A 1 86 ? 10.613 -0.172 3.842 1.00 97.50 86 GLU A C 1
ATOM 704 O O . GLU A 1 86 ? 11.533 -0.027 3.042 1.00 97.50 86 GLU A O 1
ATOM 709 N N . SER A 1 87 ? 10.569 -1.243 4.640 1.00 96.75 87 SER A N 1
ATOM 710 C CA . SER A 1 87 ? 11.572 -2.315 4.576 1.00 96.75 87 SER A CA 1
ATOM 711 C C . SER A 1 87 ? 11.552 -3.057 3.234 1.00 96.75 87 SER A C 1
ATOM 713 O O . SER A 1 87 ? 12.614 -3.271 2.645 1.00 96.75 87 SER A O 1
ATOM 715 N N . GLU A 1 88 ? 10.358 -3.344 2.713 1.00 96.50 88 GLU A N 1
ATOM 716 C CA . GLU A 1 88 ? 10.127 -4.057 1.453 1.00 96.50 88 GLU A CA 1
ATOM 717 C C . GLU A 1 88 ? 10.495 -3.221 0.221 1.00 96.50 88 GLU A C 1
ATOM 719 O O . GLU A 1 88 ? 10.872 -3.768 -0.816 1.00 96.50 88 GLU A O 1
ATOM 724 N N . TRP A 1 89 ? 10.502 -1.891 0.345 1.00 95.12 89 TRP A N 1
ATOM 725 C CA . TRP A 1 89 ? 11.031 -1.007 -0.692 1.00 95.12 89 TRP A CA 1
ATOM 726 C C . TRP A 1 89 ? 12.484 -1.338 -1.072 1.00 95.12 89 TRP A C 1
ATOM 728 O O . TRP A 1 89 ? 12.858 -1.183 -2.233 1.00 95.12 89 TRP A O 1
ATOM 738 N N . GLY A 1 90 ? 13.318 -1.796 -0.130 1.00 90.62 90 GLY A N 1
ATOM 739 C CA . GLY A 1 90 ? 14.705 -2.178 -0.417 1.00 90.62 90 GLY A CA 1
ATOM 740 C C . GLY A 1 90 ? 15.537 -1.045 -1.043 1.00 90.62 90 GLY A C 1
ATOM 741 O O . GLY A 1 90 ? 15.548 0.087 -0.554 1.00 90.62 90 GLY A O 1
ATOM 742 N N . ASP A 1 91 ? 16.251 -1.341 -2.123 1.00 86.69 91 ASP A N 1
ATOM 743 C CA . ASP A 1 91 ? 17.048 -0.371 -2.888 1.00 86.69 91 ASP A CA 1
ATOM 744 C C . ASP A 1 91 ? 16.233 0.443 -3.914 1.00 86.69 91 ASP A C 1
ATOM 746 O O . ASP A 1 91 ? 16.785 1.318 -4.580 1.00 86.69 91 ASP A O 1
ATOM 750 N N . GLY A 1 92 ? 14.925 0.192 -4.034 1.00 86.56 92 GLY A N 1
ATOM 751 C CA . GLY A 1 92 ? 14.060 0.861 -5.006 1.00 86.56 92 GLY A CA 1
ATOM 752 C C . GLY A 1 92 ? 14.151 0.312 -6.435 1.00 86.56 92 GLY A C 1
ATOM 753 O O . GLY A 1 92 ? 13.556 0.908 -7.332 1.00 86.56 92 GLY A O 1
ATOM 754 N N . GLN A 1 93 ? 14.890 -0.781 -6.669 1.00 85.25 93 GLN A N 1
ATOM 755 C CA . GLN A 1 93 ? 15.104 -1.365 -8.002 1.00 85.25 93 GLN A CA 1
ATOM 756 C C . GLN A 1 93 ? 14.470 -2.752 -8.176 1.00 85.25 93 GLN A C 1
ATOM 758 O O . GLN A 1 93 ? 14.737 -3.434 -9.168 1.00 85.25 93 GLN A O 1
ATOM 763 N N . ASN A 1 94 ? 13.635 -3.181 -7.228 1.00 87.88 94 ASN A N 1
ATOM 764 C CA . ASN A 1 94 ? 13.000 -4.494 -7.257 1.00 87.88 94 ASN A CA 1
ATOM 765 C C . ASN A 1 94 ? 11.500 -4.411 -7.626 1.00 87.88 94 ASN A C 1
ATOM 767 O O . ASN A 1 94 ? 10.881 -3.350 -7.500 1.00 87.88 94 ASN A O 1
ATOM 771 N N . PRO A 1 95 ? 10.880 -5.532 -8.049 1.00 88.00 95 PRO A N 1
ATOM 772 C CA . PRO A 1 95 ? 9.471 -5.554 -8.454 1.00 88.00 95 PRO A CA 1
ATOM 773 C C . PRO A 1 95 ? 8.470 -5.147 -7.360 1.00 88.00 95 PRO A C 1
ATOM 775 O O . PRO A 1 95 ? 7.342 -4.766 -7.677 1.00 88.00 95 PRO A O 1
ATOM 778 N N . VAL A 1 96 ? 8.844 -5.246 -6.080 1.00 93.50 96 VAL A N 1
ATOM 779 C CA . VAL A 1 96 ? 8.008 -4.795 -4.957 1.00 93.50 96 VAL A CA 1
ATOM 780 C C . VAL A 1 96 ? 8.074 -3.274 -4.829 1.00 93.50 96 VAL A C 1
ATOM 782 O O . VAL A 1 96 ? 7.036 -2.646 -4.646 1.00 93.50 96 VAL A O 1
ATOM 785 N N . SER A 1 97 ? 9.242 -2.653 -5.023 1.00 93.19 97 SER A N 1
ATOM 786 C CA . SER A 1 97 ? 9.367 -1.188 -5.085 1.00 93.19 97 SER A CA 1
ATOM 787 C C . SER A 1 97 ? 8.511 -0.586 -6.202 1.00 93.19 97 SER A C 1
ATOM 789 O O . SER A 1 97 ? 7.870 0.442 -5.996 1.00 93.19 97 SER A O 1
ATOM 791 N N . ASP A 1 98 ? 8.467 -1.228 -7.374 1.00 89.56 98 ASP A N 1
ATOM 792 C CA . ASP A 1 98 ? 7.614 -0.797 -8.490 1.00 89.56 98 ASP A CA 1
ATOM 793 C C . ASP A 1 98 ? 6.130 -0.858 -8.135 1.00 89.56 98 ASP A C 1
ATOM 795 O O . ASP A 1 98 ? 5.388 0.098 -8.377 1.00 89.56 98 ASP A O 1
ATOM 799 N N . LEU A 1 99 ? 5.722 -1.949 -7.490 1.00 91.06 99 LEU A N 1
ATOM 800 C CA . LEU A 1 99 ? 4.361 -2.129 -7.014 1.00 91.06 99 LEU A CA 1
ATOM 801 C C . LEU A 1 99 ? 3.990 -1.083 -5.947 1.00 91.06 99 LEU A C 1
ATOM 803 O O . LEU A 1 99 ? 2.958 -0.426 -6.066 1.00 91.06 99 LEU A O 1
ATOM 807 N N . LEU A 1 100 ? 4.844 -0.872 -4.942 1.00 95.50 100 LEU A N 1
ATOM 808 C CA . LEU A 1 100 ? 4.637 0.128 -3.888 1.00 95.50 100 LEU A CA 1
ATOM 809 C C . LEU A 1 100 ? 4.579 1.551 -4.447 1.00 95.50 100 LEU A C 1
ATOM 811 O O . LEU A 1 100 ? 3.746 2.348 -4.028 1.00 95.50 100 LEU A O 1
ATOM 815 N N . ALA A 1 101 ? 5.444 1.876 -5.402 1.00 92.25 101 ALA A N 1
ATOM 816 C CA . ALA A 1 101 ? 5.476 3.185 -6.029 1.00 92.25 101 ALA A CA 1
ATOM 817 C C . ALA A 1 101 ? 4.158 3.504 -6.744 1.00 92.25 101 ALA A C 1
ATOM 819 O O . ALA A 1 101 ? 3.449 4.425 -6.346 1.00 92.25 101 ALA A O 1
ATOM 820 N N . VAL A 1 102 ? 3.827 2.700 -7.756 1.00 88.38 102 VAL A N 1
ATOM 821 C CA . VAL A 1 102 ? 2.742 2.997 -8.702 1.00 88.38 102 VAL A CA 1
ATOM 822 C C . VAL A 1 102 ? 1.375 2.643 -8.131 1.00 88.38 102 VAL A C 1
ATOM 824 O O . VAL A 1 102 ? 0.371 3.248 -8.480 1.00 88.38 102 VAL A O 1
ATOM 827 N N . SER A 1 103 ? 1.315 1.634 -7.263 1.00 90.12 103 SER A N 1
ATOM 828 C CA . SER A 1 103 ? 0.038 1.060 -6.824 1.00 90.12 103 SER A CA 1
ATOM 829 C C . SER A 1 103 ? -0.286 1.343 -5.361 1.00 90.12 103 SER A C 1
ATOM 831 O O . SER A 1 103 ? -1.392 1.032 -4.931 1.00 90.12 103 SER A O 1
ATOM 833 N N . PHE A 1 104 ? 0.631 1.947 -4.598 1.00 96.31 104 PHE A N 1
ATOM 834 C CA . PHE A 1 104 ? 0.364 2.354 -3.219 1.00 96.31 104 PHE A CA 1
ATOM 835 C C . PHE A 1 104 ? 0.621 3.842 -2.985 1.00 96.31 104 PHE A C 1
ATOM 837 O O . PHE A 1 104 ? -0.319 4.567 -2.673 1.00 96.31 104 PHE A O 1
ATOM 844 N N . VAL A 1 105 ? 1.857 4.323 -3.170 1.00 95.88 105 VAL A N 1
ATOM 845 C CA . VAL A 1 105 ? 2.226 5.722 -2.878 1.00 95.88 105 VAL A CA 1
ATOM 846 C C . VAL A 1 105 ? 1.460 6.703 -3.766 1.00 95.88 105 VAL A C 1
ATOM 848 O O . VAL A 1 105 ? 0.934 7.697 -3.270 1.00 95.88 105 VAL A O 1
ATOM 851 N N . GLU A 1 106 ? 1.335 6.407 -5.059 1.00 93.44 106 GLU A N 1
ATOM 852 C CA . GLU A 1 106 ? 0.549 7.215 -6.004 1.00 93.44 106 GLU A CA 1
ATOM 853 C C . GLU A 1 106 ? -0.963 7.192 -5.737 1.00 93.44 106 GLU A C 1
ATOM 855 O O . GLU A 1 106 ? -1.677 8.044 -6.253 1.00 93.44 106 GLU A O 1
ATOM 860 N N . ASN A 1 107 ? -1.459 6.271 -4.907 1.00 93.88 107 ASN A N 1
ATOM 861 C CA . ASN A 1 107 ? -2.864 6.229 -4.495 1.00 93.88 107 ASN A CA 1
ATOM 862 C C . ASN A 1 107 ? -3.136 6.979 -3.180 1.00 93.88 107 ASN A C 1
ATOM 864 O O . ASN A 1 107 ? -4.294 7.110 -2.800 1.00 93.88 107 ASN A O 1
ATOM 868 N N . ILE A 1 108 ? -2.098 7.434 -2.466 1.00 96.25 108 ILE A N 1
ATOM 869 C CA . ILE A 1 108 ? -2.237 8.109 -1.160 1.00 96.25 108 ILE A CA 1
ATOM 870 C C . ILE A 1 108 ? -1.534 9.473 -1.104 1.00 96.25 108 ILE A C 1
ATOM 872 O O . ILE A 1 108 ? -1.451 10.074 -0.036 1.00 96.25 108 ILE A O 1
ATOM 876 N N . TYR A 1 109 ? -0.947 9.951 -2.207 1.00 93.56 109 TYR A N 1
ATOM 877 C CA . TYR A 1 109 ? -0.042 11.112 -2.191 1.00 93.56 109 TYR A CA 1
ATOM 878 C C . TYR A 1 109 ? -0.701 12.412 -1.706 1.00 93.56 109 TYR A C 1
ATOM 880 O O . TYR A 1 109 ? 0.009 13.312 -1.245 1.00 93.56 109 TYR A O 1
ATOM 888 N N . ASP A 1 110 ? -2.022 12.514 -1.839 1.00 92.56 110 ASP A N 1
ATOM 889 C CA . ASP A 1 110 ? -2.870 13.639 -1.454 1.00 92.56 110 ASP A CA 1
ATOM 890 C C . ASP A 1 110 ? -3.619 13.416 -0.130 1.00 92.56 110 ASP A C 1
ATOM 892 O O . ASP A 1 110 ? -4.389 14.281 0.281 1.00 92.56 110 ASP A O 1
ATOM 896 N N . GLU A 1 111 ? -3.324 12.326 0.585 1.00 96.50 111 GLU A N 1
ATOM 897 C CA . GLU A 1 111 ? -3.892 11.998 1.895 1.00 96.50 111 GLU A CA 1
ATOM 898 C C . GLU A 1 111 ? -2.909 12.364 3.025 1.00 96.50 111 GLU A C 1
ATOM 900 O O . GLU A 1 111 ? -2.127 11.521 3.480 1.00 96.50 111 GLU A O 1
ATOM 905 N N . PRO A 1 112 ? -2.899 13.615 3.534 1.00 95.69 112 PRO A N 1
ATOM 906 C CA . PRO A 1 112 ? -1.847 14.100 4.432 1.00 95.69 112 PRO A CA 1
ATOM 907 C C . PRO A 1 112 ? -1.753 13.314 5.744 1.00 95.69 112 PRO A C 1
ATOM 909 O O . PRO A 1 112 ? -0.657 13.132 6.274 1.00 95.69 112 PRO A O 1
ATOM 912 N N . ALA A 1 113 ? -2.885 12.825 6.259 1.00 96.44 113 ALA A N 1
ATOM 913 C CA . ALA A 1 113 ? -2.921 12.017 7.475 1.00 96.44 113 ALA A CA 1
ATOM 914 C C . ALA A 1 113 ? -2.248 10.648 7.286 1.00 96.44 113 ALA A C 1
ATOM 916 O O . ALA A 1 113 ? -1.638 10.133 8.217 1.00 96.44 113 ALA A O 1
ATOM 917 N N . VAL A 1 114 ? -2.326 10.080 6.080 1.00 97.12 114 VAL A N 1
ATOM 918 C CA . VAL A 1 114 ? -1.702 8.799 5.724 1.00 97.12 114 VAL A CA 1
ATOM 919 C C . VAL A 1 114 ? -0.224 9.012 5.395 1.00 97.12 114 VAL A C 1
ATOM 921 O O . VAL A 1 114 ? 0.640 8.301 5.904 1.00 97.12 114 VAL A O 1
ATOM 924 N N . VAL A 1 115 ? 0.082 10.047 4.605 1.00 97.00 115 VAL A N 1
ATOM 925 C CA . VAL A 1 115 ? 1.448 10.418 4.201 1.00 97.00 115 VAL A CA 1
ATOM 926 C C . VAL A 1 115 ? 2.359 10.678 5.401 1.00 97.00 115 VAL A C 1
ATOM 928 O O . VAL A 1 115 ? 3.552 10.391 5.329 1.00 97.00 115 VAL A O 1
ATOM 931 N N . ALA A 1 116 ? 1.812 11.162 6.519 1.00 97.19 116 ALA A N 1
ATOM 932 C CA . ALA A 1 116 ? 2.560 11.392 7.754 1.00 97.19 116 ALA A CA 1
ATOM 933 C C . ALA A 1 116 ? 3.242 10.132 8.326 1.00 97.19 116 ALA A C 1
ATOM 935 O O . ALA A 1 116 ? 4.182 10.264 9.109 1.00 97.19 116 ALA A O 1
ATOM 936 N N . PHE A 1 117 ? 2.796 8.933 7.939 1.00 97.88 117 PHE A N 1
ATOM 937 C CA . PHE A 1 117 ? 3.387 7.666 8.372 1.00 97.88 117 PHE A CA 1
ATOM 938 C C . PHE A 1 117 ? 4.430 7.103 7.402 1.00 97.88 117 PHE A C 1
ATOM 940 O O . PHE A 1 117 ? 5.075 6.105 7.724 1.00 97.88 117 PHE A O 1
ATOM 947 N N . LEU A 1 118 ? 4.611 7.702 6.219 1.00 97.56 118 LEU A N 1
ATOM 948 C CA . LEU A 1 118 ? 5.581 7.199 5.252 1.00 97.56 118 LEU A CA 1
ATOM 949 C C . LEU A 1 118 ? 6.998 7.211 5.831 1.00 97.56 118 LEU A C 1
ATOM 951 O O . LEU A 1 118 ? 7.460 8.195 6.411 1.00 97.56 118 LEU A O 1
ATOM 955 N N . GLY A 1 119 ? 7.711 6.110 5.604 1.00 96.94 119 GLY A N 1
ATOM 956 C CA . GLY A 1 119 ? 9.144 6.048 5.837 1.00 96.94 119 GLY A CA 1
ATOM 957 C C . GLY A 1 119 ? 9.927 6.945 4.867 1.00 96.94 119 GLY A C 1
ATOM 958 O O . GLY A 1 119 ? 9.385 7.452 3.879 1.00 96.94 119 GLY A O 1
ATOM 959 N N . PRO A 1 120 ? 11.226 7.165 5.129 1.00 96.62 120 PRO A N 1
ATOM 960 C CA . PRO A 1 120 ? 12.027 8.137 4.392 1.00 96.62 120 PRO A CA 1
ATOM 961 C C . PRO A 1 120 ? 12.183 7.815 2.900 1.00 96.62 120 PRO A C 1
ATOM 963 O O . PRO A 1 120 ? 12.235 8.747 2.094 1.00 96.62 120 PRO A O 1
ATOM 966 N N . ARG A 1 121 ? 12.264 6.537 2.496 1.00 95.62 121 ARG A N 1
ATOM 967 C CA . ARG A 1 121 ? 12.393 6.173 1.073 1.00 95.62 121 ARG A CA 1
ATOM 968 C C . ARG A 1 121 ? 11.070 6.359 0.344 1.00 95.62 121 ARG A C 1
ATOM 970 O O . ARG A 1 121 ? 11.060 6.957 -0.733 1.00 95.62 121 ARG A O 1
ATOM 977 N N . LEU A 1 122 ? 9.968 5.920 0.950 1.00 96.06 122 LEU A N 1
ATOM 978 C CA . LEU A 1 122 ? 8.635 6.096 0.377 1.00 96.06 122 LEU A CA 1
ATOM 979 C C . LEU A 1 122 ? 8.237 7.578 0.283 1.00 96.06 122 LEU A C 1
ATOM 981 O O . LEU A 1 122 ? 7.748 8.006 -0.764 1.00 96.06 122 LEU A O 1
ATOM 985 N N . ASP A 1 123 ? 8.502 8.393 1.312 1.00 96.38 123 ASP A N 1
ATOM 986 C CA . ASP A 1 123 ? 8.239 9.838 1.242 1.00 96.38 123 ASP A CA 1
ATOM 987 C C . ASP A 1 123 ? 9.150 10.537 0.225 1.00 96.38 123 ASP A C 1
ATOM 989 O O . ASP A 1 123 ? 8.693 11.418 -0.502 1.00 96.38 123 ASP A O 1
ATOM 993 N N . ARG A 1 124 ? 10.420 10.128 0.096 1.00 94.25 124 ARG A N 1
ATOM 994 C CA . ARG A 1 124 ? 11.290 10.654 -0.966 1.00 94.25 124 ARG A CA 1
ATOM 995 C C . ARG A 1 124 ? 10.701 10.384 -2.350 1.00 94.25 124 ARG A C 1
ATOM 997 O O . ARG A 1 124 ? 10.618 11.319 -3.144 1.00 94.25 124 ARG A O 1
ATOM 1004 N N . TYR A 1 125 ? 10.236 9.161 -2.619 1.00 93.38 125 TYR A N 1
ATOM 1005 C CA . TYR A 1 125 ? 9.554 8.856 -3.880 1.00 93.38 125 TYR A CA 1
ATOM 1006 C C . TYR A 1 125 ? 8.302 9.719 -4.071 1.00 93.38 125 TYR A C 1
ATOM 1008 O O . TYR A 1 125 ? 8.144 10.340 -5.120 1.00 93.38 125 TYR A O 1
ATOM 1016 N N . ARG A 1 126 ? 7.449 9.840 -3.046 1.00 95.06 126 ARG A N 1
ATOM 1017 C CA . ARG A 1 126 ? 6.263 10.706 -3.096 1.00 95.06 126 ARG A CA 1
ATOM 1018 C C . ARG A 1 126 ? 6.633 12.149 -3.445 1.00 95.06 126 ARG A C 1
ATOM 1020 O O . ARG A 1 126 ? 6.008 12.740 -4.319 1.00 95.06 126 ARG A O 1
ATOM 1027 N N . ARG A 1 127 ? 7.652 12.725 -2.794 1.00 93.69 127 ARG A N 1
ATOM 1028 C CA . ARG A 1 127 ? 8.125 14.098 -3.059 1.00 93.69 127 ARG A CA 1
ATOM 1029 C C . ARG A 1 127 ? 8.639 14.260 -4.486 1.00 93.69 127 ARG A C 1
ATOM 1031 O O . ARG A 1 127 ? 8.386 15.302 -5.083 1.00 93.69 127 ARG A O 1
ATOM 1038 N N . GLN A 1 128 ? 9.294 13.249 -5.049 1.00 90.75 128 GLN A N 1
ATOM 1039 C CA . GLN A 1 128 ? 9.673 13.238 -6.465 1.00 90.75 128 GLN A CA 1
ATOM 1040 C C . GLN A 1 128 ? 8.446 13.183 -7.383 1.00 90.75 128 GLN A C 1
ATOM 1042 O O . GLN A 1 128 ? 8.348 13.976 -8.316 1.00 90.75 128 GLN A O 1
ATOM 1047 N N . TYR A 1 129 ? 7.485 12.310 -7.076 1.00 88.44 129 TYR A N 1
ATOM 1048 C CA . TYR A 1 129 ? 6.243 12.152 -7.833 1.00 88.44 129 TYR A CA 1
ATOM 1049 C C . TYR A 1 129 ? 5.421 13.450 -7.893 1.00 88.44 129 TYR A C 1
ATOM 1051 O O . TYR A 1 129 ? 4.983 13.854 -8.967 1.00 88.44 129 TYR A O 1
ATOM 1059 N N . VAL A 1 130 ? 5.285 14.166 -6.770 1.00 91.50 130 VAL A N 1
ATOM 1060 C CA . VAL A 1 130 ? 4.558 15.450 -6.721 1.00 91.50 130 VAL A CA 1
ATOM 1061 C C . VAL A 1 130 ? 5.404 16.667 -7.134 1.00 91.50 130 VAL A C 1
ATOM 1063 O O . VAL A 1 130 ? 4.953 17.804 -7.004 1.00 91.50 130 VAL A O 1
ATOM 1066 N N . GLY A 1 131 ? 6.641 16.463 -7.600 1.00 88.44 131 GLY A N 1
ATOM 1067 C CA . GLY A 1 131 ? 7.526 17.537 -8.070 1.00 88.44 131 GLY A CA 1
ATOM 1068 C C . GLY A 1 131 ? 8.127 18.430 -6.975 1.00 88.44 131 GLY A C 1
ATOM 1069 O O . GLY A 1 131 ? 8.627 19.513 -7.276 1.00 88.44 131 GLY A O 1
ATOM 1070 N N . LEU A 1 132 ? 8.100 17.998 -5.710 1.00 86.12 132 LEU A N 1
ATOM 1071 C CA . LEU A 1 132 ? 8.735 18.687 -4.576 1.00 86.12 132 LEU A CA 1
ATOM 1072 C C . LEU A 1 132 ? 10.235 18.371 -4.438 1.00 86.12 132 LEU A C 1
ATOM 1074 O O . LEU A 1 132 ? 10.952 19.095 -3.749 1.00 86.12 132 LEU A O 1
ATOM 1078 N N . GLU A 1 133 ? 10.720 17.301 -5.068 1.00 88.69 133 GLU A N 1
ATOM 1079 C CA . GLU A 1 133 ? 12.140 16.938 -5.131 1.00 88.69 133 GLU A CA 1
ATOM 1080 C C . GLU A 1 133 ? 12.531 16.593 -6.575 1.00 88.69 133 GLU A C 1
ATOM 1082 O O . GLU A 1 133 ? 11.782 15.930 -7.290 1.00 88.69 133 GLU A O 1
ATOM 1087 N N . ALA A 1 134 ? 13.712 17.034 -7.015 1.00 79.38 134 ALA A N 1
ATOM 1088 C CA . ALA A 1 134 ? 14.234 16.669 -8.328 1.00 79.38 134 ALA A CA 1
ATOM 1089 C C . ALA A 1 134 ? 14.644 15.186 -8.364 1.00 79.38 134 ALA A C 1
ATOM 1091 O O . ALA A 1 134 ? 15.315 14.697 -7.454 1.00 79.38 134 ALA A O 1
ATOM 1092 N N . VAL A 1 135 ? 14.287 14.489 -9.444 1.00 78.06 135 VAL A N 1
ATOM 1093 C CA . VAL A 1 135 ? 14.717 13.106 -9.695 1.00 78.06 135 VAL A CA 1
ATOM 1094 C C . VAL A 1 135 ? 16.203 13.108 -10.052 1.00 78.06 135 VAL A C 1
ATOM 1096 O O . VAL A 1 135 ? 16.603 13.734 -11.038 1.00 78.06 135 VAL A O 1
ATOM 1099 N N . GLN A 1 136 ? 17.035 12.419 -9.268 1.00 76.44 136 GLN A N 1
ATOM 1100 C CA . GLN A 1 136 ? 18.448 12.256 -9.607 1.00 76.44 136 GLN A CA 1
ATOM 1101 C C . GLN A 1 136 ? 18.615 11.162 -10.671 1.00 76.44 136 GLN A C 1
ATOM 1103 O O . GLN A 1 136 ? 17.829 10.217 -10.707 1.00 76.44 136 GLN A O 1
ATOM 1108 N N . PRO A 1 137 ? 19.672 11.201 -11.503 1.00 70.75 137 PRO A N 1
ATOM 1109 C CA . PRO A 1 137 ? 19.954 10.134 -12.467 1.00 70.75 137 PRO A CA 1
ATOM 1110 C C . PRO A 1 137 ? 20.075 8.740 -11.830 1.00 70.75 137 PRO A C 1
ATOM 1112 O O . PRO A 1 137 ? 19.744 7.748 -12.469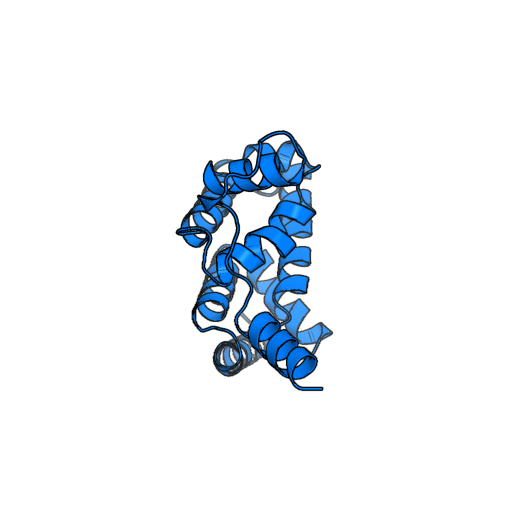 1.00 70.75 137 PRO A O 1
ATOM 1115 N N . SER A 1 138 ? 20.518 8.665 -10.570 1.00 67.69 138 SER A N 1
ATOM 1116 C CA . SER A 1 138 ? 20.567 7.430 -9.773 1.00 67.69 138 SER A CA 1
ATOM 1117 C C . SER A 1 138 ? 19.191 6.893 -9.374 1.00 67.69 138 SER A C 1
ATOM 1119 O O . SER A 1 138 ? 19.076 5.718 -9.043 1.00 67.69 138 SER A O 1
ATOM 1121 N N . ASP A 1 139 ? 18.169 7.749 -9.383 1.00 66.19 139 ASP A N 1
ATOM 1122 C CA . ASP A 1 139 ? 16.793 7.409 -9.016 1.00 66.19 139 ASP A CA 1
ATOM 1123 C C . ASP A 1 139 ? 15.976 6.964 -10.244 1.00 66.19 139 ASP A C 1
ATOM 1125 O O . ASP A 1 139 ? 14.864 6.451 -10.107 1.00 66.19 139 ASP A O 1
ATOM 1129 N N . VAL A 1 140 ? 16.517 7.146 -11.457 1.00 66.88 140 VAL A N 1
ATOM 1130 C CA . VAL A 1 140 ? 15.887 6.680 -12.694 1.00 66.88 140 VAL A CA 1
ATOM 1131 C C . VAL A 1 140 ? 15.939 5.159 -12.712 1.00 66.88 140 VAL A C 1
ATOM 1133 O O . VAL A 1 140 ? 16.995 4.555 -12.913 1.00 66.88 140 VAL A O 1
ATOM 1136 N N . ARG A 1 141 ? 14.779 4.534 -12.504 1.00 62.75 141 ARG A N 1
ATOM 1137 C CA . ARG A 1 141 ? 14.675 3.077 -12.518 1.00 62.75 141 ARG A CA 1
ATOM 1138 C C . ARG A 1 141 ? 14.997 2.539 -13.912 1.00 62.75 141 ARG A C 1
ATOM 1140 O O . ARG A 1 141 ? 14.536 3.101 -14.912 1.00 62.75 141 ARG A O 1
ATOM 1147 N N . PRO A 1 142 ? 15.783 1.455 -14.005 1.00 59.59 142 PRO A N 1
ATOM 1148 C CA . PRO A 1 142 ? 16.028 0.806 -15.280 1.00 59.59 142 PRO A CA 1
ATOM 1149 C C . PRO A 1 142 ? 14.697 0.338 -15.874 1.00 59.59 142 PRO A C 1
ATOM 1151 O O . PRO A 1 142 ? 13.843 -0.196 -15.171 1.00 59.59 142 PRO A O 1
ATOM 1154 N N . ALA A 1 143 ? 14.515 0.544 -17.180 1.00 52.62 143 ALA A N 1
ATOM 1155 C CA . ALA A 1 143 ? 13.303 0.103 -17.858 1.00 52.62 143 ALA A CA 1
ATOM 1156 C C . ALA A 1 143 ? 13.091 -1.407 -17.626 1.00 52.62 143 ALA A C 1
ATOM 1158 O O . ALA A 1 143 ? 14.047 -2.175 -17.808 1.00 52.62 143 ALA A O 1
ATOM 1159 N N . PRO A 1 144 ? 11.866 -1.852 -17.285 1.00 49.81 144 PRO A N 1
ATOM 1160 C CA . PRO A 1 144 ? 11.591 -3.260 -17.053 1.00 49.81 144 PRO A CA 1
ATOM 1161 C C . PRO A 1 144 ? 12.066 -4.112 -18.239 1.00 49.81 144 PRO A C 1
ATOM 1163 O O . PRO A 1 144 ? 11.867 -3.714 -19.396 1.00 49.81 144 PRO A O 1
ATOM 1166 N N . PRO A 1 145 ? 12.638 -5.308 -18.010 1.00 47.69 145 PRO A N 1
ATOM 1167 C CA . PRO A 1 145 ? 13.085 -6.190 -19.089 1.00 47.69 145 PRO A CA 1
ATOM 1168 C C . PRO A 1 145 ? 11.991 -6.474 -20.131 1.00 47.69 145 PRO A C 1
ATOM 1170 O O . PRO A 1 145 ? 12.276 -6.580 -21.325 1.00 47.69 145 PRO A O 1
ATOM 1173 N N . ALA A 1 146 ? 10.726 -6.525 -19.699 1.00 46.59 146 ALA A N 1
ATOM 1174 C CA . ALA A 1 146 ? 9.560 -6.655 -20.569 1.00 46.59 146 ALA A CA 1
ATOM 1175 C C . ALA A 1 146 ? 9.432 -5.489 -21.572 1.00 46.59 146 ALA A C 1
ATOM 1177 O O . ALA A 1 146 ? 9.230 -5.721 -22.767 1.00 46.59 146 ALA A O 1
ATOM 1178 N N . LEU A 1 147 ? 9.641 -4.249 -21.118 1.00 44.81 147 LEU A N 1
ATOM 1179 C CA . LEU A 1 147 ? 9.619 -3.049 -21.957 1.00 44.81 147 LEU A CA 1
ATOM 1180 C C . LEU A 1 147 ? 10.801 -3.038 -22.941 1.00 44.81 147 LEU A C 1
ATOM 1182 O O . LEU A 1 147 ? 10.637 -2.733 -24.122 1.00 44.81 147 LEU A O 1
ATOM 1186 N N . LEU A 1 148 ? 11.991 -3.448 -22.486 1.00 47.25 148 LEU A N 1
ATOM 1187 C CA . LEU A 1 148 ? 13.184 -3.563 -23.334 1.00 47.25 148 LEU A CA 1
ATOM 1188 C C . LEU A 1 148 ? 13.013 -4.618 -24.438 1.00 47.25 148 LEU A C 1
ATOM 1190 O O . LEU A 1 148 ? 13.465 -4.412 -25.566 1.00 47.25 148 LEU A O 1
ATOM 1194 N N . ASN A 1 149 ? 12.342 -5.732 -24.145 1.00 42.03 149 ASN A N 1
ATOM 1195 C CA . ASN A 1 149 ? 12.037 -6.771 -25.129 1.00 42.03 149 ASN A CA 1
ATOM 1196 C C . ASN A 1 149 ? 10.992 -6.312 -26.157 1.00 42.03 149 ASN A C 1
ATOM 1198 O O . ASN A 1 149 ? 11.122 -6.631 -27.342 1.00 42.03 149 ASN A O 1
ATOM 1202 N N . LEU A 1 150 ? 10.008 -5.511 -25.737 1.00 39.28 150 LEU A N 1
ATOM 1203 C CA . LEU A 1 150 ? 9.034 -4.885 -26.630 1.00 39.28 150 LEU A CA 1
ATOM 1204 C C . LEU A 1 150 ? 9.712 -3.872 -27.572 1.00 39.28 150 LEU A C 1
ATOM 1206 O O . LEU A 1 150 ? 9.556 -3.950 -28.790 1.00 39.28 150 LEU A O 1
ATOM 1210 N N . LEU A 1 151 ? 10.559 -2.988 -27.038 1.00 46.38 151 LEU A N 1
ATOM 1211 C CA . LEU A 1 151 ? 11.302 -1.994 -27.822 1.00 46.38 151 LEU A CA 1
ATOM 1212 C C . LEU A 1 151 ? 12.295 -2.638 -28.804 1.00 46.38 151 LEU A C 1
ATOM 1214 O O . LEU A 1 151 ? 12.444 -2.169 -29.932 1.00 46.38 151 LEU A O 1
ATOM 1218 N N . LYS A 1 152 ? 12.937 -3.753 -28.428 1.00 52.75 152 LYS A N 1
ATOM 1219 C CA . LYS A 1 152 ? 13.792 -4.536 -29.342 1.00 52.75 152 LYS A CA 1
ATOM 1220 C C . LYS A 1 152 ? 13.015 -5.152 -30.508 1.00 52.75 152 LYS A C 1
ATOM 1222 O O . LYS A 1 152 ? 13.594 -5.308 -31.582 1.00 52.75 152 LYS A O 1
ATOM 1227 N N . ARG A 1 153 ? 11.736 -5.498 -30.318 1.00 47.53 153 ARG A N 1
ATOM 1228 C CA . ARG A 1 153 ? 10.863 -5.986 -31.398 1.00 47.53 153 ARG A CA 1
ATOM 1229 C C . ARG A 1 153 ? 10.480 -4.867 -32.365 1.00 47.53 153 ARG A C 1
ATOM 1231 O O . ARG A 1 153 ? 10.582 -5.073 -33.567 1.00 47.53 153 ARG A O 1
ATOM 1238 N N . PHE A 1 154 ? 10.146 -3.679 -31.861 1.00 44.59 154 PHE A N 1
ATOM 1239 C CA . PHE A 1 154 ? 9.810 -2.524 -32.706 1.00 44.59 154 PHE A CA 1
ATOM 1240 C C . PHE A 1 154 ? 11.003 -1.943 -33.473 1.00 44.59 154 PHE A C 1
ATOM 1242 O O . PHE A 1 154 ? 10.818 -1.364 -34.531 1.00 44.59 154 PHE A O 1
ATOM 1249 N N . ARG A 1 155 ? 12.234 -2.127 -32.984 1.00 48.69 155 ARG A N 1
ATOM 1250 C CA . ARG A 1 155 ? 13.456 -1.646 -33.654 1.00 48.69 155 ARG A CA 1
ATOM 1251 C C . ARG A 1 155 ? 13.993 -2.591 -34.743 1.00 48.69 155 ARG A C 1
ATOM 1253 O O . ARG A 1 155 ? 15.006 -2.283 -35.365 1.00 48.69 155 ARG A O 1
ATOM 1260 N N . ARG A 1 156 ? 13.370 -3.764 -34.912 1.00 51.28 156 ARG A N 1
ATOM 1261 C CA . ARG A 1 156 ? 13.684 -4.774 -35.942 1.00 51.28 156 ARG A CA 1
ATOM 1262 C C . ARG A 1 156 ? 12.608 -4.876 -37.037 1.00 51.28 156 ARG A C 1
ATOM 1264 O O . ARG A 1 156 ? 12.759 -5.722 -37.915 1.00 51.28 156 ARG A O 1
ATOM 1271 N N . SER A 1 157 ? 11.560 -4.052 -36.969 1.00 44.38 157 SER A N 1
ATOM 1272 C CA . SER A 1 157 ? 10.570 -3.841 -38.035 1.00 44.38 157 SER A CA 1
ATOM 1273 C C . SER A 1 157 ? 10.792 -2.488 -38.695 1.00 44.38 157 SER A C 1
ATOM 1275 O O . SER A 1 157 ? 10.268 -2.341 -39.819 1.00 44.38 157 SER A O 1
#

Secondary structure (DSSP, 8-state):
--HHHHHHHHHHHHHTTTS-HHHHHHHHHHHHH-HHHHHHHHHHHHHHSS--HHHHHHHHHHHHHHHHHTT-S-HHHHHHHHHHHHHHHTTS-SHHHHHHHHHTGGGTTT-HHHHTT--HHHHHHHHHHTTSSPPPGGGSPPPPHHHHHHHHHHTT-

Organism: Nocardia ignorata (NCBI:txid145285)

InterPro domains:
  IPR056091 Domain of unknown function DUF7674 [PF24722] (29-124)